Protein AF-A0A0B6Y691-F1 (afdb_monomer_lite)

Radius of gyration: 15.71 Å; chains: 1; bounding box: 37×34×41 Å

Structure (mmCIF, N/CA/C/O backbone):
data_AF-A0A0B6Y691-F1
#
_entry.id   AF-A0A0B6Y691-F1
#
loop_
_atom_site.group_PDB
_atom_site.id
_atom_site.type_symbol
_atom_site.label_atom_id
_atom_site.label_alt_id
_atom_site.label_comp_id
_atom_site.label_asym_id
_atom_site.label_entity_id
_atom_site.label_seq_id
_atom_site.pdbx_PDB_ins_code
_atom_site.Cartn_x
_atom_site.Cartn_y
_atom_site.Cartn_z
_atom_site.occupancy
_atom_site.B_iso_or_equiv
_atom_site.auth_seq_id
_atom_site.auth_comp_id
_atom_site.auth_asym_id
_atom_site.auth_atom_id
_atom_site.pdbx_PDB_model_num
ATOM 1 N N . LYS A 1 1 ? -24.156 17.291 0.263 1.00 39.22 1 LYS A N 1
ATOM 2 C CA . LYS A 1 1 ? -23.546 16.155 0.999 1.00 39.22 1 LYS A CA 1
ATOM 3 C C . LYS A 1 1 ? -22.441 16.719 1.880 1.00 39.22 1 LYS A C 1
ATOM 5 O O . LYS A 1 1 ? -21.443 17.177 1.346 1.00 39.22 1 LYS A O 1
ATOM 10 N N . ARG A 1 2 ? -22.673 16.825 3.192 1.00 32.62 2 ARG A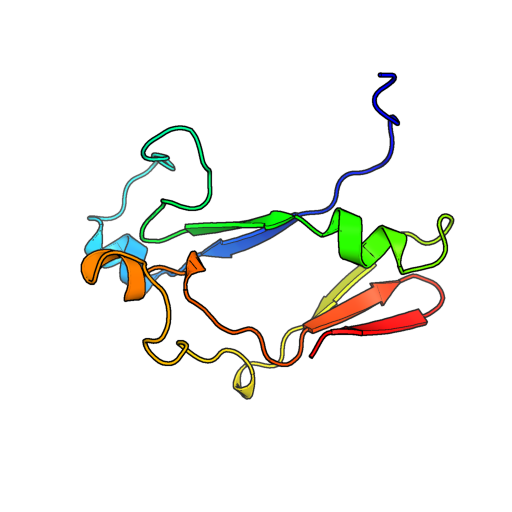 N 1
ATOM 11 C CA . ARG A 1 2 ? -21.683 17.338 4.151 1.00 32.62 2 ARG A CA 1
ATOM 12 C C . ARG A 1 2 ? -20.609 16.256 4.295 1.00 32.62 2 ARG A C 1
ATOM 14 O O . ARG A 1 2 ? -20.957 15.142 4.666 1.00 32.62 2 ARG A O 1
ATOM 21 N N . ALA A 1 3 ? -19.363 16.546 3.930 1.00 44.28 3 ALA A N 1
ATOM 22 C CA . ALA A 1 3 ? -18.251 15.666 4.266 1.00 44.28 3 ALA A CA 1
ATOM 23 C C . ALA A 1 3 ? -18.180 15.604 5.797 1.00 44.28 3 ALA A C 1
ATOM 25 O O . ALA A 1 3 ? -18.053 16.647 6.440 1.00 44.28 3 ALA A O 1
ATOM 26 N N . SER A 1 4 ? -18.353 14.423 6.390 1.00 50.94 4 SER A N 1
ATOM 27 C CA . SER A 1 4 ? -18.039 14.239 7.802 1.00 50.94 4 SER A CA 1
ATOM 28 C C . SER A 1 4 ? -16.542 14.505 7.960 1.00 50.94 4 SER A C 1
ATOM 30 O O . SER A 1 4 ? -15.714 13.852 7.329 1.00 50.94 4 SER A O 1
ATOM 32 N N . SER A 1 5 ? -16.188 15.517 8.748 1.00 59.69 5 SER A N 1
ATOM 33 C CA . SER A 1 5 ? -14.807 15.906 9.053 1.00 59.69 5 SER A CA 1
ATOM 34 C C . SER A 1 5 ? -14.161 14.929 10.047 1.00 59.69 5 SER A C 1
ATOM 36 O O . SER A 1 5 ? -13.627 15.345 11.072 1.00 59.69 5 SER A O 1
ATOM 38 N N . GLY A 1 6 ? -14.307 13.627 9.797 1.00 74.50 6 GLY A N 1
ATOM 39 C CA . GLY A 1 6 ? -13.702 12.561 10.587 1.00 74.50 6 GLY A CA 1
ATOM 40 C C . GLY A 1 6 ? -12.303 12.228 10.079 1.00 74.50 6 GLY A C 1
ATOM 41 O O . GLY A 1 6 ? -11.995 12.451 8.905 1.00 74.50 6 GLY A O 1
ATOM 42 N N . THR A 1 7 ? -11.461 11.696 10.963 1.00 81.06 7 THR A N 1
ATOM 43 C CA . THR A 1 7 ? -10.159 11.132 10.591 1.00 81.06 7 THR A CA 1
ATOM 44 C C . THR A 1 7 ? -10.350 10.082 9.501 1.00 81.06 7 THR A C 1
ATOM 46 O O . THR A 1 7 ? -11.244 9.245 9.591 1.00 81.06 7 THR A O 1
ATOM 49 N N . LYS A 1 8 ? -9.517 10.156 8.463 1.00 83.94 8 LYS A N 1
ATOM 50 C CA . LYS A 1 8 ? -9.513 9.224 7.338 1.00 83.94 8 LYS A CA 1
ATOM 51 C C . LYS A 1 8 ? -8.341 8.278 7.465 1.00 83.94 8 LYS A C 1
ATOM 53 O O . LYS A 1 8 ? -7.227 8.726 7.742 1.00 83.94 8 LYS A O 1
ATOM 58 N N . TYR A 1 9 ? -8.583 6.996 7.237 1.00 85.12 9 TYR A N 1
ATOM 59 C CA . TYR A 1 9 ? -7.583 5.966 7.471 1.00 85.12 9 TYR A CA 1
ATOM 60 C C . TYR A 1 9 ? -7.248 5.242 6.176 1.00 85.12 9 TYR A C 1
ATOM 62 O O . TYR A 1 9 ? -8.121 4.776 5.450 1.00 85.12 9 TYR A O 1
ATOM 70 N N . TRP A 1 10 ? -5.952 5.146 5.898 1.00 87.25 10 TRP A N 1
ATOM 71 C CA . TRP A 1 10 ? -5.432 4.542 4.681 1.00 87.25 10 TRP A CA 1
ATOM 72 C C . TRP A 1 10 ? -4.299 3.593 5.029 1.00 87.25 10 TRP A C 1
ATOM 74 O O . TRP A 1 10 ? -3.461 3.893 5.879 1.00 87.25 10 TRP A O 1
ATOM 84 N N . MET A 1 11 ? -4.259 2.463 4.336 1.00 86.50 11 MET A N 1
ATOM 85 C CA . MET A 1 11 ? -3.123 1.554 4.347 1.00 86.50 11 MET A CA 1
ATOM 86 C C . MET A 1 11 ? -2.456 1.594 2.982 1.00 86.50 11 MET A C 1
ATOM 88 O O . MET A 1 11 ? -3.129 1.476 1.964 1.00 86.50 11 MET A O 1
ATOM 92 N N . CYS A 1 12 ? -1.132 1.707 2.959 1.00 88.44 12 CYS A N 1
ATOM 93 C CA . CYS A 1 12 ? -0.368 1.709 1.720 1.00 88.44 12 CYS A CA 1
ATOM 94 C C . CYS A 1 12 ? 0.545 0.485 1.651 1.00 88.44 12 CYS A C 1
ATOM 96 O O . CYS A 1 12 ? 1.149 0.105 2.654 1.00 88.44 12 CYS A O 1
ATOM 98 N N . ILE A 1 13 ? 0.683 -0.095 0.462 1.00 88.31 13 ILE A N 1
ATOM 99 C CA . ILE A 1 13 ? 1.633 -1.176 0.187 1.00 88.31 13 ILE A CA 1
ATOM 100 C C . ILE A 1 13 ? 2.611 -0.676 -0.866 1.00 88.31 13 ILE A C 1
ATOM 102 O O . ILE A 1 13 ? 2.196 -0.204 -1.922 1.00 88.31 13 ILE A O 1
ATOM 106 N N . PHE A 1 14 ? 3.904 -0.788 -0.576 1.00 91.38 14 PHE A N 1
ATOM 107 C CA . PHE A 1 14 ? 4.987 -0.460 -1.496 1.00 91.38 14 PHE A CA 1
ATOM 108 C C . PHE A 1 14 ? 5.790 -1.724 -1.796 1.00 91.38 14 PHE A C 1
ATOM 110 O O . PHE A 1 14 ? 6.326 -2.351 -0.881 1.00 91.38 14 PHE A O 1
ATOM 117 N N . ASP A 1 15 ? 5.873 -2.097 -3.070 1.00 90.25 15 ASP A N 1
ATOM 118 C CA . ASP A 1 15 ? 6.682 -3.228 -3.519 1.00 90.25 15 ASP A CA 1
ATOM 119 C C . ASP A 1 15 ? 8.032 -2.722 -4.029 1.00 90.25 15 ASP A C 1
ATOM 121 O O . ASP A 1 15 ? 8.149 -2.128 -5.106 1.00 90.25 15 ASP A O 1
ATOM 125 N N . LEU A 1 16 ? 9.068 -2.998 -3.238 1.00 93.12 16 LEU A N 1
ATOM 126 C CA . LEU A 1 16 ? 10.434 -2.585 -3.526 1.00 93.12 16 LEU A CA 1
ATOM 127 C C . LEU A 1 16 ? 10.968 -3.196 -4.832 1.00 93.12 16 LEU A C 1
ATOM 129 O O . LEU A 1 16 ? 11.633 -2.508 -5.604 1.00 93.12 16 LEU A O 1
ATOM 133 N N . ASN A 1 17 ? 10.655 -4.461 -5.118 1.00 91.31 17 ASN A N 1
ATOM 134 C CA . ASN A 1 17 ? 11.128 -5.134 -6.329 1.00 91.31 17 ASN A CA 1
ATOM 135 C C . ASN A 1 17 ? 10.489 -4.516 -7.571 1.00 91.31 17 ASN A C 1
ATOM 137 O O . ASN A 1 17 ? 11.158 -4.279 -8.576 1.00 91.31 17 ASN A O 1
ATOM 141 N N . ARG A 1 18 ? 9.194 -4.202 -7.501 1.00 90.06 18 ARG A N 1
ATOM 142 C CA . ARG A 1 18 ? 8.495 -3.511 -8.588 1.00 90.06 18 ARG A CA 1
ATOM 143 C C . ARG A 1 18 ? 9.013 -2.101 -8.803 1.00 90.06 18 ARG A C 1
ATOM 145 O O . ARG A 1 18 ? 9.143 -1.685 -9.950 1.00 90.06 18 ARG A O 1
ATOM 152 N N . TRP A 1 19 ? 9.354 -1.388 -7.734 1.00 92.94 19 TRP A N 1
ATOM 153 C CA . TRP A 1 19 ? 9.962 -0.065 -7.841 1.00 92.94 19 TRP A CA 1
ATOM 154 C C . TRP A 1 19 ? 11.329 -0.124 -8.537 1.00 92.94 19 TRP A C 1
ATOM 156 O O . TRP A 1 19 ? 11.607 0.701 -9.410 1.00 92.94 19 TRP A O 1
ATOM 166 N N . TYR A 1 20 ? 12.139 -1.151 -8.248 1.00 93.31 20 TYR A N 1
ATOM 167 C CA . TYR A 1 20 ? 13.363 -1.429 -9.008 1.00 93.31 20 TYR A CA 1
ATOM 168 C C . TYR A 1 20 ? 13.074 -1.722 -10.486 1.00 93.31 20 TYR A C 1
ATOM 170 O O . TYR A 1 20 ? 13.710 -1.132 -11.359 1.00 93.31 20 TYR A O 1
ATOM 178 N N . HIS A 1 21 ? 12.082 -2.565 -10.794 1.00 89.88 21 HIS A N 1
ATOM 179 C CA . HIS A 1 21 ? 11.677 -2.834 -12.180 1.00 89.88 21 HIS A CA 1
ATOM 180 C C . HIS A 1 21 ? 11.200 -1.572 -12.919 1.00 89.88 21 HIS A C 1
ATOM 182 O O . HIS A 1 21 ? 11.472 -1.423 -14.111 1.00 89.88 21 HIS A O 1
ATOM 188 N N . ALA A 1 22 ? 10.555 -0.642 -12.210 1.00 90.31 22 ALA A N 1
ATOM 189 C CA . ALA A 1 22 ? 10.096 0.645 -12.729 1.00 90.31 22 ALA A CA 1
ATOM 190 C C . ALA A 1 22 ? 11.214 1.696 -12.887 1.00 90.31 22 ALA A C 1
ATOM 192 O O . ALA A 1 22 ? 10.913 2.850 -13.182 1.00 90.31 22 ALA A O 1
ATOM 193 N N . GLN A 1 23 ? 12.487 1.315 -12.719 1.00 94.25 23 GLN A N 1
ATOM 194 C CA . GLN A 1 23 ? 13.655 2.204 -12.804 1.00 94.25 23 GLN A CA 1
ATOM 195 C C . GLN A 1 23 ? 13.727 3.247 -11.681 1.00 94.25 23 GLN A C 1
ATOM 197 O O . GLN A 1 23 ? 14.149 4.381 -11.899 1.00 94.25 23 GLN A O 1
ATOM 202 N N . MET A 1 24 ? 13.332 2.855 -10.466 1.00 94.00 24 MET A N 1
ATOM 203 C CA . MET A 1 24 ? 13.510 3.638 -9.237 1.00 94.00 24 MET A CA 1
ATOM 204 C C . MET A 1 24 ? 13.035 5.101 -9.348 1.00 94.00 24 MET A C 1
ATOM 206 O O . MET A 1 24 ? 13.793 6.034 -9.061 1.00 94.00 24 MET A O 1
ATOM 210 N N . PRO A 1 25 ? 11.784 5.349 -9.776 1.00 91.69 25 PRO A N 1
ATOM 211 C CA . PRO A 1 25 ? 11.276 6.705 -9.900 1.00 91.69 25 PRO A CA 1
ATOM 212 C C . PRO A 1 25 ? 11.301 7.419 -8.542 1.00 91.69 25 PRO A C 1
ATOM 214 O O . PRO A 1 25 ? 10.897 6.869 -7.518 1.00 91.69 25 PRO A O 1
ATOM 217 N N . HIS A 1 26 ? 11.743 8.677 -8.551 1.00 87.88 26 HIS A N 1
ATOM 218 C CA . HIS A 1 26 ? 11.824 9.543 -7.367 1.00 87.88 26 HIS A CA 1
ATOM 219 C C . HIS A 1 26 ? 10.459 10.112 -6.940 1.00 87.88 26 HIS A C 1
ATOM 221 O O . HIS A 1 26 ? 10.343 10.730 -5.886 1.00 87.88 26 HIS A O 1
ATOM 227 N N . THR A 1 27 ? 9.423 9.930 -7.762 1.00 85.44 27 THR A N 1
ATOM 228 C CA . THR A 1 27 ? 8.048 10.371 -7.499 1.00 85.44 27 THR A CA 1
ATOM 229 C C . THR A 1 27 ? 7.061 9.245 -7.774 1.00 85.44 27 THR A C 1
ATOM 231 O O . THR A 1 27 ? 7.302 8.374 -8.610 1.00 85.44 27 THR A O 1
ATOM 234 N N . LEU A 1 28 ? 5.921 9.272 -7.084 1.00 79.44 28 LEU A N 1
ATOM 235 C CA . LEU A 1 28 ? 4.781 8.424 -7.412 1.00 79.44 28 LEU A CA 1
ATOM 236 C C . LEU A 1 28 ? 4.069 9.015 -8.628 1.00 79.44 28 LEU A C 1
ATOM 238 O O . LEU A 1 28 ? 3.469 10.087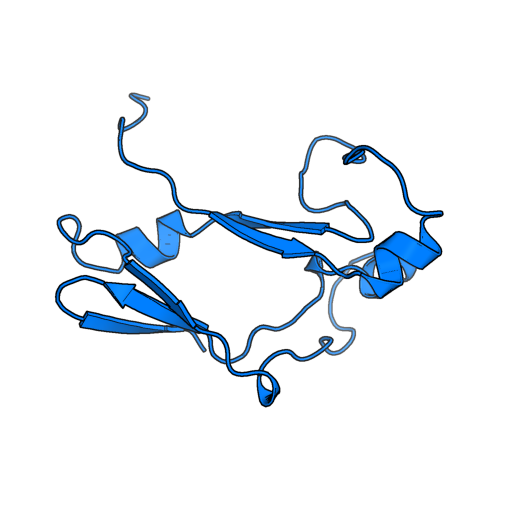 -8.543 1.00 79.44 28 LEU A O 1
ATOM 242 N N . ARG A 1 29 ? 4.137 8.324 -9.767 1.00 72.00 29 ARG A N 1
ATOM 243 C CA . ARG A 1 29 ? 3.333 8.667 -10.942 1.00 72.00 29 ARG A CA 1
ATOM 244 C C . ARG A 1 29 ? 2.111 7.766 -10.969 1.00 72.00 29 ARG A C 1
ATOM 246 O O . ARG A 1 29 ? 2.214 6.575 -11.242 1.00 72.00 29 ARG A O 1
ATOM 253 N N . CYS A 1 30 ? 0.961 8.342 -10.642 1.00 65.50 30 CYS A N 1
ATOM 254 C CA . CYS A 1 30 ? -0.312 7.651 -10.783 1.00 65.50 30 CYS A CA 1
ATOM 255 C C . CYS A 1 30 ? -0.708 7.697 -12.259 1.00 65.50 30 CYS A C 1
ATOM 257 O O . CYS A 1 30 ? -0.784 8.778 -12.845 1.00 65.50 30 CYS A O 1
ATOM 259 N N . HIS A 1 31 ? -0.922 6.536 -12.871 1.00 61.19 31 HIS A N 1
ATOM 260 C CA . HIS A 1 31 ? -1.464 6.468 -14.220 1.00 61.19 31 HIS A CA 1
ATOM 261 C C . HIS A 1 31 ? -2.997 6.552 -14.140 1.00 61.19 31 HIS A C 1
ATOM 263 O O . HIS A 1 31 ? -3.649 5.676 -13.583 1.00 61.19 31 HIS A O 1
ATOM 269 N N . GLY A 1 32 ? -3.577 7.632 -14.674 1.00 60.41 32 GLY A N 1
ATOM 270 C CA . GLY A 1 32 ? -5.026 7.864 -14.670 1.00 60.41 32 GLY A CA 1
ATOM 271 C C . GLY A 1 32 ? -5.570 8.478 -13.372 1.00 60.41 32 GLY A C 1
ATOM 272 O O . GLY A 1 32 ? -4.840 9.083 -12.592 1.00 60.41 32 GLY A O 1
ATOM 273 N N . ASN A 1 33 ? -6.882 8.341 -13.153 1.00 51.84 33 ASN A N 1
ATOM 274 C CA . ASN A 1 33 ? -7.601 8.991 -12.046 1.00 51.84 33 ASN A CA 1
ATOM 275 C C . ASN A 1 33 ? -7.581 8.191 -10.729 1.00 51.84 33 ASN A C 1
ATOM 277 O O . ASN A 1 33 ? -8.267 8.573 -9.782 1.00 51.84 33 ASN A O 1
ATOM 281 N N . SER A 1 34 ? -6.851 7.073 -10.661 1.00 56.03 34 SER A N 1
ATOM 282 C CA . SER A 1 34 ? -6.864 6.179 -9.501 1.00 56.03 34 SER A CA 1
ATOM 283 C C . SER A 1 34 ? -5.458 5.884 -8.987 1.00 56.03 34 SER A C 1
ATOM 285 O O . SER A 1 34 ? -4.560 5.504 -9.736 1.00 56.03 34 SER A O 1
ATOM 287 N N . LEU A 1 35 ? -5.303 5.992 -7.666 1.00 55.91 35 LEU A N 1
ATOM 288 C CA . LEU A 1 35 ? -4.127 5.566 -6.900 1.00 55.91 35 LEU A CA 1
ATOM 289 C C . LEU A 1 35 ? -3.878 4.042 -6.985 1.00 55.91 35 LEU A C 1
ATOM 291 O O . LEU A 1 35 ? -2.838 3.571 -6.535 1.00 55.91 35 LEU A O 1
ATOM 295 N N . GLN A 1 36 ? -4.811 3.274 -7.562 1.00 59.97 36 GLN A N 1
ATOM 296 C CA . GLN A 1 36 ? -4.734 1.813 -7.687 1.00 59.97 36 GLN A CA 1
ATOM 297 C C . GLN A 1 36 ? -3.892 1.306 -8.870 1.00 59.97 36 GLN A C 1
ATOM 299 O O . GLN A 1 36 ? -3.619 0.110 -8.937 1.00 59.97 36 GLN A O 1
ATOM 304 N N . VAL A 1 37 ? -3.465 2.184 -9.786 1.00 67.88 37 VAL A N 1
ATOM 305 C CA . VAL A 1 37 ? -2.803 1.795 -11.053 1.00 67.88 37 VAL A CA 1
ATOM 306 C C . VAL A 1 37 ? -1.282 2.033 -11.015 1.00 67.88 37 VAL A C 1
ATOM 308 O O . VAL A 1 37 ? -0.624 2.158 -12.045 1.00 67.88 37 VAL A O 1
ATOM 311 N N . CYS A 1 38 ? -0.678 2.150 -9.828 1.00 84.44 38 CYS A N 1
ATOM 312 C CA . CYS A 1 38 ? 0.776 2.267 -9.716 1.00 84.44 38 CYS A CA 1
ATOM 313 C C . CYS A 1 38 ? 1.415 0.872 -9.624 1.00 84.44 38 CYS A C 1
ATOM 315 O O . CYS A 1 38 ? 1.060 0.057 -8.776 1.00 84.44 38 CYS A O 1
ATOM 317 N N . SER A 1 39 ? 2.398 0.597 -10.487 1.00 87.69 39 SER A N 1
ATOM 318 C CA . SER A 1 39 ? 2.978 -0.745 -10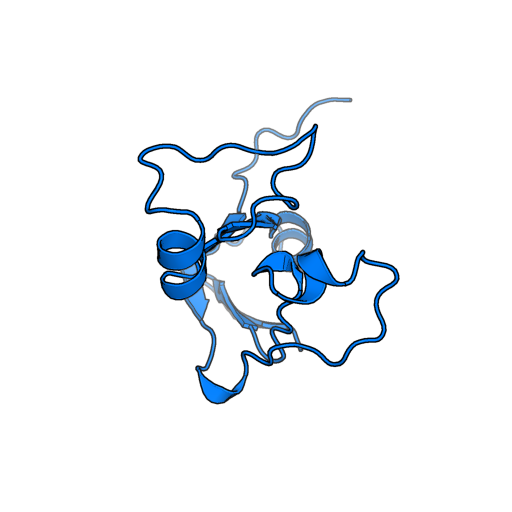.629 1.00 87.69 39 SER A CA 1
ATOM 319 C C . SER A 1 39 ? 3.778 -1.233 -9.419 1.00 87.69 39 SER A C 1
ATOM 321 O O . SER A 1 39 ? 4.087 -2.419 -9.321 1.00 87.69 39 SER A O 1
ATOM 323 N N . TYR A 1 40 ? 4.108 -0.329 -8.497 1.00 89.88 40 TYR A N 1
ATOM 324 C CA . TYR A 1 40 ? 4.928 -0.578 -7.311 1.00 89.88 40 TYR A CA 1
ATOM 325 C C . TYR A 1 40 ? 4.325 -0.013 -6.021 1.00 89.88 40 TYR A C 1
ATOM 327 O O . TYR A 1 40 ? 4.957 -0.085 -4.966 1.00 89.88 40 TYR A O 1
ATOM 335 N N . TRP A 1 41 ? 3.109 0.536 -6.074 1.00 89.75 41 TRP A N 1
ATOM 336 C CA . TRP A 1 41 ? 2.458 1.123 -4.908 1.00 89.75 41 TRP A CA 1
ATOM 337 C C . TRP A 1 41 ? 0.929 1.040 -5.003 1.00 89.75 41 TRP A C 1
ATOM 339 O O . TRP A 1 41 ? 0.364 1.158 -6.083 1.00 89.75 41 TRP A O 1
ATOM 349 N N . VAL A 1 42 ? 0.243 0.870 -3.875 1.00 87.19 42 VAL A N 1
ATOM 350 C CA . VAL A 1 42 ? -1.223 0.975 -3.786 1.00 87.19 42 VAL A CA 1
ATOM 351 C C . VAL A 1 42 ? -1.626 1.576 -2.442 1.00 87.19 42 VAL A C 1
ATOM 353 O O . VAL A 1 42 ? -0.952 1.339 -1.438 1.00 87.19 42 VAL A O 1
ATOM 356 N N . ALA A 1 43 ? -2.738 2.313 -2.417 1.00 86.50 43 ALA A N 1
ATOM 357 C CA . ALA A 1 43 ? -3.420 2.737 -1.197 1.00 86.50 43 ALA A CA 1
ATOM 358 C C . ALA A 1 43 ? -4.824 2.127 -1.109 1.00 86.50 43 ALA A C 1
ATOM 360 O O . ALA A 1 43 ? -5.616 2.209 -2.049 1.00 86.50 43 ALA A O 1
ATOM 361 N N . CYS A 1 44 ? -5.132 1.562 0.051 1.00 83.88 44 CYS A N 1
ATOM 362 C CA . CYS A 1 44 ? -6.412 0.974 0.409 1.00 83.88 44 CYS A CA 1
ATOM 363 C C . CYS A 1 44 ? -7.113 1.885 1.420 1.00 83.88 44 CYS A C 1
ATOM 365 O O . CYS A 1 44 ? -6.516 2.260 2.434 1.00 83.88 44 CYS A O 1
ATOM 367 N N . ASN A 1 45 ? -8.372 2.232 1.151 1.00 84.88 45 ASN A N 1
ATOM 368 C CA . ASN A 1 45 ? -9.203 2.955 2.106 1.00 84.88 45 ASN A CA 1
ATOM 369 C C . ASN A 1 45 ? -9.625 1.997 3.233 1.00 84.88 45 ASN A C 1
ATOM 371 O O . ASN A 1 45 ? -10.127 0.911 2.951 1.00 84.88 45 ASN A O 1
ATOM 375 N N . LEU A 1 46 ? -9.409 2.391 4.487 1.00 83.69 46 LEU A N 1
ATOM 376 C CA . LEU A 1 46 ? -9.796 1.625 5.672 1.00 83.69 46 LEU A CA 1
ATOM 377 C C . LEU A 1 46 ? -11.032 2.187 6.380 1.00 83.69 46 LEU A C 1
ATOM 379 O O . LEU A 1 46 ? -11.457 1.610 7.378 1.00 83.69 46 LEU A O 1
ATOM 383 N N . ASP A 1 47 ? -11.608 3.286 5.890 1.00 82.88 47 ASP A N 1
ATOM 384 C CA . ASP A 1 47 ? -12.778 3.922 6.500 1.00 82.88 47 ASP A CA 1
ATOM 385 C C . ASP A 1 47 ? -13.932 2.925 6.674 1.00 82.88 47 ASP A C 1
ATOM 387 O O . ASP A 1 47 ? -14.511 2.860 7.749 1.00 82.88 47 ASP A O 1
ATOM 391 N N . GLU A 1 48 ? -14.213 2.088 5.667 1.00 76.94 48 GLU A N 1
ATOM 392 C CA . GLU A 1 48 ? -15.282 1.078 5.748 1.00 76.94 48 GLU A CA 1
ATOM 393 C C . GLU A 1 48 ? -15.032 0.050 6.859 1.00 76.94 48 GLU A C 1
ATOM 395 O O . GLU A 1 48 ? -15.963 -0.379 7.534 1.00 76.94 48 GLU A O 1
ATOM 400 N N . VAL A 1 49 ? -13.772 -0.332 7.083 1.00 75.44 49 VAL A N 1
ATOM 401 C CA . VAL A 1 49 ? -13.406 -1.274 8.148 1.00 75.44 49 VAL A CA 1
ATOM 402 C C . VAL A 1 49 ? -13.533 -0.612 9.514 1.00 75.44 49 VAL A C 1
ATOM 404 O O . VAL A 1 49 ? -13.966 -1.252 10.467 1.00 75.44 49 VAL A O 1
ATOM 407 N N . ILE A 1 50 ? -13.176 0.667 9.613 1.00 75.88 50 ILE A N 1
ATOM 408 C CA . ILE A 1 50 ? -13.255 1.430 10.858 1.00 75.88 50 ILE A CA 1
ATOM 409 C C . ILE A 1 50 ? -14.691 1.784 11.205 1.00 75.88 50 ILE A C 1
ATOM 411 O O . ILE A 1 50 ? -15.024 1.731 12.379 1.00 75.88 50 ILE A O 1
ATOM 415 N N . ASP A 1 51 ? -15.554 2.040 10.227 1.00 73.69 51 ASP A N 1
ATOM 416 C CA . ASP A 1 51 ? -16.985 2.254 10.450 1.00 73.69 51 ASP A CA 1
ATOM 417 C C . ASP A 1 51 ? -17.679 0.992 11.006 1.00 73.69 51 ASP A C 1
ATOM 419 O O . ASP A 1 51 ? -18.683 1.100 11.713 1.00 73.69 51 ASP A O 1
ATOM 423 N N . LEU A 1 52 ? -17.136 -0.205 10.733 1.00 70.25 52 LEU A N 1
ATOM 424 C CA . LEU A 1 52 ? -17.573 -1.465 11.356 1.00 70.25 52 LEU A CA 1
ATOM 425 C C . LEU A 1 52 ? -17.086 -1.611 12.805 1.00 70.25 52 LEU A C 1
ATOM 427 O O . LEU A 1 52 ? -17.653 -2.386 13.577 1.00 70.25 52 LEU A O 1
ATOM 431 N N . THR A 1 53 ? -16.037 -0.882 13.182 1.00 67.12 53 THR A N 1
ATOM 432 C CA . THR A 1 53 ? -15.603 -0.735 14.572 1.00 67.12 53 THR A CA 1
ATOM 433 C C . THR A 1 53 ? -16.416 0.407 15.188 1.00 67.12 53 THR A C 1
ATOM 435 O O . THR A 1 53 ? -16.735 1.372 14.504 1.00 67.12 53 THR A O 1
ATOM 438 N N . SER A 1 54 ? -16.838 0.315 16.448 1.00 60.78 54 SER A N 1
ATOM 439 C CA . SER A 1 54 ? -17.691 1.345 17.064 1.00 60.78 54 SER A CA 1
ATOM 440 C C . SER A 1 54 ? -17.192 2.769 16.757 1.00 60.78 54 SER A C 1
ATOM 442 O O . SER A 1 54 ? -16.006 3.059 16.893 1.00 60.78 54 SER A O 1
ATOM 444 N N . SER A 1 55 ? -18.090 3.678 16.360 1.00 60.75 55 SER A N 1
ATOM 445 C CA . SER A 1 55 ? -17.759 4.999 15.785 1.00 60.75 55 SER A CA 1
ATOM 446 C C . SER A 1 55 ? -16.975 5.957 16.706 1.00 60.75 55 SER A C 1
ATOM 448 O O . SER A 1 55 ? -16.677 7.085 16.321 1.00 60.75 55 SER A O 1
ATOM 450 N N . SER A 1 56 ? -16.671 5.536 17.935 1.00 65.06 56 SER A N 1
ATOM 451 C CA . SER A 1 56 ? -15.881 6.258 18.934 1.00 65.06 56 SER A CA 1
ATOM 452 C C . SER A 1 56 ? -14.427 5.785 19.047 1.00 65.06 56 SER A C 1
ATOM 454 O O . SER A 1 56 ? -13.644 6.425 19.748 1.00 65.06 56 SER A O 1
ATOM 456 N N . THR A 1 57 ? -14.050 4.675 18.406 1.00 71.06 57 THR A N 1
ATOM 457 C CA . THR A 1 57 ? -12.717 4.071 18.559 1.00 71.06 57 THR A CA 1
ATOM 458 C C . THR A 1 57 ? -11.736 4.562 17.498 1.00 71.06 57 THR A C 1
ATOM 460 O O . THR A 1 57 ? -12.030 4.569 16.308 1.00 71.06 57 THR A O 1
ATOM 463 N N . SER A 1 58 ? -10.535 4.954 17.930 1.00 76.75 58 SER A N 1
ATOM 464 C CA . SER A 1 58 ? -9.441 5.332 17.026 1.00 76.75 58 SER A CA 1
ATOM 465 C C . SER A 1 58 ? -8.602 4.112 16.644 1.00 76.75 58 SER A C 1
ATOM 467 O O . SER A 1 58 ? -8.254 3.305 17.510 1.00 76.75 58 SER A O 1
ATOM 469 N N . LEU A 1 59 ? -8.228 3.999 15.365 1.00 82.56 59 LEU A N 1
ATOM 470 C CA . LEU A 1 59 ? -7.256 3.001 14.912 1.00 82.56 59 LEU A CA 1
ATOM 471 C C . LEU A 1 59 ? -5.869 3.328 15.489 1.00 82.56 59 LEU A C 1
ATOM 473 O O . LEU A 1 59 ? -5.325 4.401 15.235 1.00 82.56 59 LEU A O 1
ATOM 477 N N . LEU A 1 60 ? -5.298 2.389 16.240 1.00 86.62 60 LEU A N 1
ATOM 478 C CA . LEU A 1 60 ? -3.958 2.478 16.823 1.00 86.62 60 LEU A CA 1
ATOM 479 C C . LEU A 1 60 ? -2.898 1.793 15.959 1.00 86.62 60 LEU A C 1
ATOM 481 O O . LEU A 1 60 ? -1.738 2.197 15.972 1.00 86.62 60 LEU A O 1
ATOM 485 N N . GLY A 1 61 ? -3.274 0.759 15.206 1.00 84.94 61 GLY A N 1
ATOM 486 C CA . GLY A 1 61 ? -2.330 0.044 14.357 1.00 84.94 61 GLY A CA 1
ATOM 487 C C . GLY A 1 61 ? -2.977 -0.982 13.441 1.00 84.94 61 GLY A C 1
ATOM 488 O O . GLY A 1 61 ? -4.124 -1.383 13.631 1.00 84.94 61 GLY A O 1
ATOM 489 N N . VAL A 1 62 ? -2.204 -1.419 12.449 1.00 86.88 62 VAL A N 1
ATOM 490 C CA . VAL A 1 62 ? -2.568 -2.489 11.519 1.00 86.88 62 VAL A CA 1
ATOM 491 C C . VAL A 1 62 ? -1.469 -3.542 11.550 1.00 86.88 62 VAL A C 1
ATOM 493 O O . VAL A 1 62 ? -0.291 -3.219 11.407 1.00 86.88 62 VAL A O 1
ATOM 496 N N . GLY A 1 63 ? -1.851 -4.798 11.754 1.00 86.19 63 GLY A N 1
ATOM 497 C CA . GLY A 1 63 ? -0.958 -5.949 11.764 1.00 86.19 63 GLY A CA 1
ATOM 498 C C . GLY A 1 63 ? -1.293 -6.909 10.632 1.00 86.19 63 GLY A C 1
ATOM 499 O O . GLY A 1 63 ? -2.450 -7.279 10.444 1.00 86.19 63 GLY A O 1
ATOM 500 N N . ILE A 1 64 ? -0.278 -7.343 9.891 1.00 84.56 64 ILE A N 1
ATOM 501 C CA . ILE A 1 64 ? -0.404 -8.374 8.857 1.00 84.56 64 ILE A CA 1
ATOM 502 C C . ILE A 1 64 ? 0.688 -9.400 9.106 1.00 84.56 64 ILE A C 1
ATOM 504 O O . ILE A 1 64 ? 1.852 -9.044 9.279 1.00 84.56 64 ILE A O 1
ATOM 508 N N . SER A 1 65 ? 0.312 -10.676 9.131 1.00 81.06 65 SER A N 1
ATOM 509 C CA . SER A 1 65 ? 1.292 -11.755 9.226 1.00 81.06 65 SER A CA 1
ATOM 510 C C . SER A 1 65 ? 1.904 -12.017 7.849 1.00 81.06 65 SER A C 1
ATOM 512 O O . SER A 1 65 ? 1.186 -12.075 6.851 1.00 81.06 65 SER A O 1
ATOM 514 N N . GLY A 1 66 ? 3.229 -12.164 7.773 1.00 72.12 66 GLY A N 1
ATOM 515 C CA . GLY A 1 66 ? 3.944 -12.290 6.496 1.00 72.12 66 GLY A CA 1
ATOM 516 C C . GLY A 1 66 ? 3.516 -13.501 5.654 1.00 72.12 66 GLY A C 1
ATOM 517 O O . GLY A 1 66 ? 3.523 -13.429 4.430 1.00 72.12 66 GLY A O 1
ATOM 518 N N . ASP A 1 67 ? 3.057 -14.582 6.291 1.00 76.81 67 ASP A N 1
ATOM 519 C CA . ASP A 1 67 ? 2.515 -15.785 5.638 1.00 76.81 67 ASP A CA 1
ATOM 520 C C . ASP A 1 67 ? 1.108 -15.588 5.039 1.00 76.81 67 ASP A C 1
ATOM 522 O O . ASP A 1 67 ? 0.573 -16.492 4.397 1.00 76.81 67 ASP A O 1
ATOM 526 N N . LYS A 1 68 ? 0.490 -14.421 5.259 1.00 78.12 68 LYS A N 1
ATOM 527 C CA . LYS A 1 68 ? -0.889 -14.097 4.860 1.00 78.12 68 LYS A CA 1
ATOM 528 C C . LYS A 1 68 ? -0.978 -13.114 3.698 1.00 78.12 68 LYS A C 1
ATOM 530 O O . LYS A 1 68 ? -2.090 -12.776 3.284 1.00 78.12 68 LYS A O 1
ATOM 535 N N . VAL A 1 69 ? 0.167 -12.695 3.158 1.00 78.88 69 VAL A N 1
ATOM 536 C CA . VAL A 1 69 ? 0.263 -11.911 1.923 1.00 78.88 69 VAL A CA 1
ATOM 537 C C . VAL A 1 69 ? 0.413 -12.882 0.759 1.00 78.88 69 VAL A C 1
ATOM 539 O O . VAL A 1 69 ? 1.504 -13.382 0.483 1.00 78.88 69 VAL A O 1
ATOM 542 N N . LEU A 1 70 ? -0.691 -13.186 0.082 1.00 75.62 70 LEU A N 1
ATOM 543 C CA . LEU A 1 70 ? -0.664 -14.040 -1.101 1.00 75.62 70 LEU A CA 1
ATOM 544 C C . LEU A 1 70 ? -0.645 -13.160 -2.346 1.00 75.62 70 LEU A C 1
ATOM 546 O O . LEU A 1 70 ? -1.326 -12.143 -2.417 1.00 75.62 70 LEU A O 1
ATOM 550 N N . ARG A 1 71 ? 0.098 -13.573 -3.373 1.00 70.81 71 ARG A N 1
ATOM 551 C CA . ARG A 1 71 ? 0.218 -12.831 -4.643 1.00 70.81 71 ARG A CA 1
ATOM 552 C C . ARG A 1 71 ? -1.081 -12.809 -5.485 1.00 70.81 71 ARG A C 1
ATOM 554 O O . ARG A 1 71 ? -1.078 -12.246 -6.565 1.00 70.81 71 ARG A O 1
ATOM 561 N N . PHE A 1 72 ? -2.146 -13.417 -4.953 1.00 61.34 72 PHE A N 1
ATOM 562 C CA . PHE A 1 72 ? -3.426 -13.785 -5.565 1.00 61.34 72 PHE A CA 1
ATOM 563 C C . PHE A 1 72 ? -3.317 -14.599 -6.861 1.00 61.34 72 PHE A C 1
ATOM 565 O O . PHE A 1 72 ? -2.437 -14.454 -7.706 1.00 61.34 72 PHE A O 1
ATOM 572 N N . ILE A 1 73 ? -4.259 -15.529 -6.956 1.00 53.19 73 ILE A N 1
ATOM 573 C CA . ILE A 1 73 ? -4.542 -16.378 -8.100 1.00 53.19 73 ILE A CA 1
ATOM 574 C C . ILE A 1 73 ? -5.319 -15.545 -9.128 1.00 53.19 73 ILE A C 1
ATOM 576 O O . ILE A 1 73 ? -6.297 -14.878 -8.801 1.00 53.19 73 ILE A O 1
ATOM 580 N N . ASN A 1 74 ? -4.836 -15.608 -10.364 1.00 50.44 74 ASN A N 1
ATOM 581 C CA . ASN A 1 74 ? -5.328 -14.986 -11.590 1.00 50.44 74 ASN A CA 1
ATOM 582 C C . ASN A 1 74 ? -6.813 -15.304 -11.890 1.00 50.44 74 ASN A C 1
ATOM 584 O O . ASN A 1 74 ? -7.100 -16.155 -12.724 1.00 50.44 74 ASN A O 1
ATOM 588 N N . ASN A 1 75 ? -7.745 -14.632 -11.206 1.00 52.31 75 ASN A N 1
ATOM 589 C CA . ASN A 1 75 ? -9.185 -14.666 -11.511 1.00 52.31 75 ASN A CA 1
ATOM 590 C C . ASN A 1 75 ? -9.763 -13.263 -11.783 1.00 52.31 75 ASN A C 1
ATOM 592 O O . ASN A 1 75 ? -10.971 -13.118 -11.971 1.00 52.31 75 ASN A O 1
ATOM 596 N N . SER A 1 76 ? -8.929 -12.219 -11.750 1.00 55.72 76 SER A N 1
ATOM 597 C CA . SER A 1 76 ? -9.375 -10.841 -11.967 1.00 55.72 76 SER A CA 1
ATOM 598 C C . SER A 1 76 ? -9.470 -10.530 -13.462 1.00 55.72 76 SER A C 1
ATOM 600 O O . SER A 1 76 ? -8.707 -11.067 -14.257 1.00 55.72 76 SER A O 1
ATOM 602 N N . SER A 1 77 ? -10.358 -9.616 -13.846 1.00 62.34 77 SER A N 1
ATOM 603 C CA . SER A 1 77 ? -10.445 -9.082 -15.211 1.00 62.34 77 SER A CA 1
ATOM 604 C C . SER A 1 77 ? -9.360 -8.042 -15.534 1.00 62.34 77 SER A C 1
ATOM 606 O O . SER A 1 77 ? -9.527 -7.278 -16.485 1.00 62.34 77 SER A O 1
ATOM 608 N N . LEU A 1 78 ? -8.310 -7.929 -14.712 1.00 67.94 78 LEU A N 1
ATOM 609 C CA . LEU A 1 78 ? -7.233 -6.970 -14.937 1.00 67.94 78 LEU A CA 1
ATOM 610 C C . LEU A 1 78 ? -6.382 -7.386 -16.149 1.00 67.94 78 LEU A C 1
ATOM 612 O O . LEU A 1 78 ? -6.278 -8.575 -16.463 1.00 67.94 78 LEU A O 1
ATOM 616 N N . PRO A 1 79 ? -5.754 -6.424 -16.842 1.00 74.81 79 PRO A N 1
ATOM 617 C CA . PRO A 1 79 ? -4.750 -6.737 -17.847 1.00 74.81 79 PRO A CA 1
ATOM 618 C C . PRO A 1 79 ? -3.598 -7.575 -17.249 1.00 74.81 79 PRO A C 1
ATOM 620 O O . PRO A 1 79 ? -3.212 -7.343 -16.097 1.00 74.81 79 PRO A O 1
ATOM 623 N N . PRO A 1 80 ? -3.005 -8.528 -17.998 1.00 76.12 80 PRO A N 1
ATOM 624 C CA . PRO A 1 80 ? -1.948 -9.412 -17.492 1.00 76.12 80 PRO A CA 1
ATOM 625 C C . PRO A 1 80 ? -0.747 -8.692 -16.859 1.00 76.12 80 PRO A C 1
ATOM 627 O O . PRO A 1 80 ? -0.138 -9.205 -15.919 1.00 76.12 80 PRO A O 1
ATOM 630 N N . GLU A 1 81 ? -0.402 -7.504 -17.352 1.00 76.75 81 GLU A N 1
ATOM 631 C CA . GLU A 1 81 ? 0.659 -6.650 -16.817 1.00 76.75 81 GLU A CA 1
ATOM 632 C C . GLU A 1 81 ? 0.384 -6.164 -15.380 1.00 76.75 81 GLU A C 1
ATOM 634 O O . GLU A 1 81 ? 1.324 -6.013 -14.587 1.00 76.75 81 GLU A O 1
ATOM 639 N N . GLU A 1 82 ? -0.889 -6.005 -15.005 1.00 77.56 82 GLU A N 1
ATOM 640 C CA . GLU A 1 82 ? -1.326 -5.493 -13.700 1.00 77.56 82 GLU A CA 1
ATOM 641 C C . GLU A 1 82 ? -1.456 -6.582 -12.630 1.00 77.56 82 GLU A C 1
ATOM 643 O O . GLU A 1 82 ? -1.417 -6.282 -11.440 1.00 77.56 82 GLU A O 1
ATOM 648 N N . HIS A 1 83 ? -1.481 -7.867 -13.007 1.00 78.62 83 HIS A N 1
ATOM 649 C CA . HIS A 1 83 ? -1.436 -9.002 -12.056 1.00 78.62 83 HIS A CA 1
ATOM 650 C C . HIS A 1 83 ? -0.195 -8.996 -11.163 1.00 78.62 83 HIS A C 1
ATOM 652 O O . HIS A 1 83 ? -0.068 -9.715 -10.175 1.00 78.62 83 HIS A O 1
ATOM 658 N N . SER A 1 84 ? 0.779 -8.220 -11.597 1.00 79.62 84 SER A N 1
ATOM 659 C CA . SER A 1 84 ? 2.092 -8.108 -11.032 1.00 79.62 84 SER A CA 1
ATOM 660 C C . SER A 1 84 ? 2.146 -6.980 -9.982 1.00 79.62 84 SER A C 1
ATOM 662 O O . SER A 1 84 ? 3.103 -6.920 -9.208 1.00 79.62 84 SER A O 1
ATOM 664 N N . TYR A 1 85 ? 1.122 -6.120 -9.927 1.00 86.06 85 TYR A N 1
ATOM 665 C CA . TYR A 1 85 ? 1.080 -4.916 -9.102 1.00 86.06 85 TYR A CA 1
ATOM 666 C C . TYR A 1 85 ? 0.661 -5.213 -7.655 1.00 86.06 85 TYR A C 1
ATOM 668 O O . TYR A 1 85 ? -0.050 -6.187 -7.400 1.00 86.06 85 TY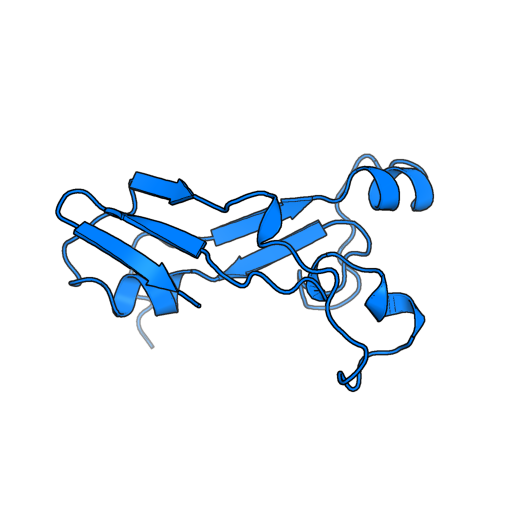R A O 1
ATOM 676 N N . PRO A 1 86 ? 1.028 -4.350 -6.690 1.00 86.81 86 PRO A N 1
ATOM 677 C CA . PRO A 1 86 ? 0.611 -4.502 -5.295 1.00 86.81 86 PRO A CA 1
ATOM 678 C C . PRO A 1 86 ? -0.907 -4.485 -5.086 1.00 86.81 86 PRO A C 1
ATOM 680 O O . PRO A 1 86 ? -1.394 -5.074 -4.126 1.00 86.81 86 PRO A O 1
ATOM 683 N N . SER A 1 87 ? -1.659 -3.833 -5.980 1.00 83.56 87 SER A N 1
ATOM 684 C CA . SER A 1 87 ? -3.127 -3.814 -5.963 1.00 83.56 87 SER A CA 1
ATOM 685 C C . SER A 1 87 ? -3.754 -5.190 -6.196 1.00 83.56 87 SER A C 1
ATOM 687 O O . SER A 1 87 ? -4.891 -5.409 -5.786 1.00 83.56 87 SER A O 1
ATOM 689 N N . ALA A 1 88 ? -3.014 -6.123 -6.799 1.00 82.81 88 ALA A N 1
ATOM 690 C CA . ALA A 1 88 ? -3.449 -7.496 -7.001 1.00 82.81 88 ALA A CA 1
ATOM 691 C C . ALA A 1 88 ? -3.182 -8.404 -5.786 1.00 82.81 88 ALA A C 1
ATOM 693 O O . ALA A 1 88 ? -3.559 -9.567 -5.829 1.00 82.81 88 ALA A O 1
ATOM 694 N N . LEU A 1 89 ? -2.537 -7.932 -4.709 1.00 83.81 89 LEU A N 1
ATOM 695 C CA . LEU A 1 89 ? -2.238 -8.765 -3.537 1.00 83.81 89 LEU A CA 1
ATOM 696 C C . LEU A 1 89 ? -3.506 -9.178 -2.775 1.00 83.81 89 LEU A C 1
ATOM 698 O O . LEU A 1 89 ? -4.375 -8.358 -2.485 1.00 83.81 89 LEU A O 1
ATOM 702 N N . GLN A 1 90 ? -3.559 -10.445 -2.351 1.00 83.00 90 GLN A N 1
ATOM 703 C CA . GLN A 1 90 ? -4.506 -10.905 -1.339 1.00 83.00 90 GLN A CA 1
ATOM 704 C C . GLN A 1 90 ? -3.907 -10.719 0.042 1.00 83.00 90 GLN A C 1
ATOM 706 O O . GLN A 1 90 ? -2.860 -11.290 0.360 1.00 83.00 90 GLN A O 1
ATOM 711 N N . LEU A 1 91 ? -4.634 -10.030 0.906 1.00 83.00 91 LEU A N 1
ATOM 712 C CA . LEU A 1 91 ? -4.340 -10.005 2.328 1.00 83.00 91 LEU A CA 1
ATOM 713 C C . LEU A 1 91 ? -5.375 -10.879 3.033 1.00 83.00 91 LEU A C 1
ATOM 715 O O . LEU A 1 91 ? -6.520 -10.483 3.194 1.00 83.00 91 LEU A O 1
ATOM 719 N N . THR A 1 92 ? -4.973 -12.093 3.407 1.00 79.50 92 THR A N 1
ATOM 720 C CA . THR A 1 92 ? -5.889 -13.123 3.952 1.00 79.50 92 THR A CA 1
ATOM 721 C C . THR A 1 92 ? -6.131 -13.015 5.457 1.00 79.50 92 THR A C 1
ATOM 723 O O . THR A 1 92 ? -6.946 -13.740 6.018 1.00 79.50 92 THR A O 1
ATOM 726 N N . SER A 1 93 ? -5.377 -12.166 6.152 1.00 82.62 93 SER A N 1
ATOM 727 C CA . SER A 1 93 ? -5.595 -11.898 7.572 1.00 82.62 93 SER A CA 1
ATOM 728 C C . SER A 1 93 ? -4.953 -10.570 7.938 1.00 82.62 93 SER A C 1
ATOM 730 O O . SER A 1 93 ? -3.748 -10.505 8.203 1.00 82.62 93 SER A O 1
ATOM 732 N N . ILE A 1 94 ? -5.776 -9.530 7.996 1.00 86.00 94 ILE A N 1
ATOM 733 C CA . ILE A 1 94 ? -5.400 -8.207 8.493 1.00 86.00 94 ILE A CA 1
ATOM 734 C C . ILE A 1 94 ? -6.010 -8.029 9.881 1.00 86.00 94 ILE A C 1
ATOM 736 O O . ILE A 1 94 ? -7.179 -8.341 10.097 1.00 86.00 94 ILE A O 1
ATOM 740 N N . GLN A 1 95 ? -5.215 -7.542 10.827 1.00 88.44 95 GLN A N 1
ATOM 741 C CA . GLN A 1 95 ? -5.667 -7.172 12.162 1.00 88.44 95 GLN A CA 1
ATOM 742 C C . GLN A 1 95 ? -5.651 -5.656 12.313 1.00 88.44 95 GLN A C 1
ATOM 744 O O . GLN A 1 95 ? -4.633 -5.016 12.066 1.00 88.44 95 GLN A O 1
ATOM 749 N N . PHE A 1 96 ? -6.768 -5.099 12.755 1.00 86.81 96 PHE A N 1
ATOM 750 C CA . PHE A 1 96 ? -6.945 -3.690 13.069 1.00 86.81 96 PHE A CA 1
ATOM 751 C C . PHE A 1 96 ? -7.005 -3.552 14.584 1.00 86.81 96 PHE A C 1
ATOM 753 O O . PHE A 1 96 ? -7.885 -4.114 15.236 1.00 86.81 96 PHE A O 1
ATOM 760 N N . ILE A 1 97 ? -6.036 -2.842 15.146 1.00 87.62 97 ILE A N 1
ATOM 761 C CA . ILE A 1 97 ? -5.895 -2.640 16.585 1.00 87.62 97 ILE A CA 1
ATOM 762 C C . ILE A 1 97 ? -6.501 -1.279 16.915 1.00 87.62 97 ILE A C 1
ATOM 764 O O . ILE A 1 97 ? -6.082 -0.263 16.363 1.00 87.62 97 ILE A O 1
ATOM 768 N N . THR A 1 98 ? -7.473 -1.262 17.818 1.00 84.56 98 THR A N 1
ATOM 769 C CA . THR A 1 98 ? -8.105 -0.052 18.370 1.00 84.56 98 THR A CA 1
ATOM 770 C C . THR A 1 98 ? -7.812 0.038 19.869 1.00 84.56 98 THR A C 1
ATOM 772 O O . THR A 1 98 ? -7.210 -0.879 20.429 1.00 84.56 98 THR A O 1
ATOM 775 N N . SER A 1 99 ? -8.215 1.125 20.536 1.00 82.19 99 SER A N 1
ATOM 776 C CA . SER A 1 99 ? -8.023 1.261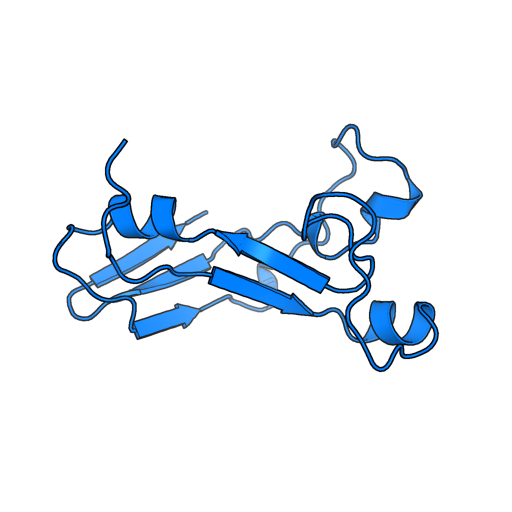 21.991 1.00 82.19 99 SER A CA 1
ATOM 777 C C . SER A 1 99 ? -8.735 0.177 22.802 1.00 82.19 99 SER A C 1
ATOM 779 O O . SER A 1 99 ? -8.232 -0.222 23.849 1.00 82.19 99 SER A O 1
ATOM 781 N N . ASP A 1 100 ? -9.861 -0.326 22.290 1.00 81.31 100 ASP A N 1
ATOM 782 C CA . ASP A 1 100 ? -10.776 -1.167 23.067 1.00 81.31 100 ASP A CA 1
ATOM 783 C C . ASP A 1 100 ? -10.888 -2.593 22.499 1.00 81.31 100 ASP A C 1
ATOM 785 O O . ASP A 1 100 ? -11.433 -3.486 23.147 1.00 81.31 100 ASP A O 1
ATOM 789 N N . SER A 1 101 ? -10.402 -2.831 21.274 1.00 80.12 101 SER A N 1
ATOM 790 C CA . SER A 1 101 ? -10.583 -4.108 20.574 1.00 80.12 101 SER A CA 1
ATOM 791 C C . SER A 1 101 ? -9.531 -4.381 19.490 1.00 80.12 101 SER A C 1
ATOM 793 O O . SER A 1 101 ? -8.848 -3.474 19.008 1.00 80.12 101 SER A O 1
ATOM 795 N N . CYS A 1 102 ? -9.434 -5.646 19.070 1.00 83.25 102 CYS A N 1
ATOM 796 C CA . CYS A 1 102 ? -8.696 -6.073 17.882 1.00 83.25 102 CYS A CA 1
ATOM 797 C C . CYS A 1 102 ? -9.664 -6.761 16.916 1.00 83.25 102 CYS A C 1
ATOM 799 O O . CYS A 1 102 ? -10.339 -7.720 17.292 1.00 83.25 102 CYS A O 1
ATOM 801 N N . ILE A 1 103 ? -9.730 -6.272 15.679 1.00 82.62 103 ILE A N 1
ATOM 802 C CA . ILE A 1 103 ? -10.659 -6.752 14.654 1.00 82.62 103 ILE A CA 1
ATOM 803 C C . ILE A 1 103 ? -9.873 -7.415 13.540 1.00 82.62 103 IL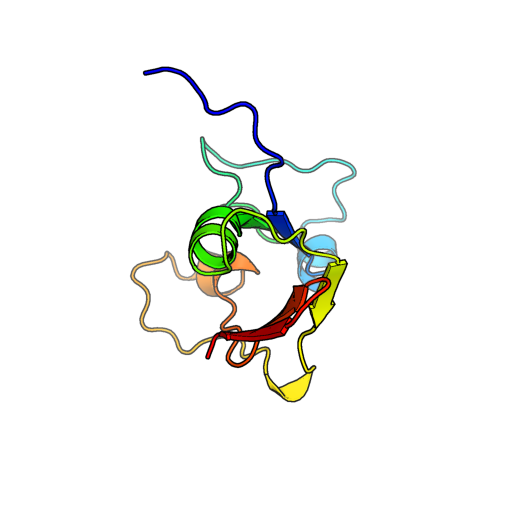E A C 1
ATOM 805 O O . ILE A 1 103 ? -8.892 -6.868 13.043 1.00 82.62 103 ILE A O 1
ATOM 809 N N . ARG A 1 104 ? -10.295 -8.619 13.157 1.00 81.19 104 ARG A N 1
ATOM 810 C CA . ARG A 1 104 ? -9.646 -9.408 12.113 1.00 81.19 104 ARG A CA 1
ATOM 811 C C . ARG A 1 104 ? -10.518 -9.416 10.864 1.00 81.19 104 ARG A C 1
ATOM 813 O O . ARG A 1 104 ? -11.653 -9.877 10.928 1.00 81.19 104 ARG A O 1
ATOM 820 N N . ALA A 1 105 ? -9.965 -8.951 9.751 1.00 75.38 105 ALA A N 1
ATOM 821 C CA . ALA A 1 105 ? -10.532 -9.136 8.421 1.00 75.38 105 ALA A CA 1
ATOM 822 C C . ALA A 1 105 ? -9.817 -10.312 7.740 1.00 75.38 105 ALA A C 1
ATOM 824 O O . ALA A 1 105 ? -8.582 -10.367 7.755 1.00 75.38 105 ALA A O 1
ATOM 825 N N . SER A 1 106 ? -10.590 -11.251 7.192 1.00 65.12 106 SER A N 1
ATOM 826 C CA . SER A 1 106 ? -10.125 -12.464 6.503 1.00 65.12 106 SER A CA 1
ATOM 827 C C . SER A 1 106 ? -10.741 -12.587 5.122 1.00 65.12 106 SER A C 1
ATOM 829 O O . SER A 1 106 ? -11.968 -12.345 5.061 1.00 65.12 106 SER A O 1
#

pLDDT: mean 77.08, std 12.96, range [32.62, 94.25]

Sequence (106 aa):
KRASSGTKYWMCIFDLNRWYHAQMPHTLRCHGNSLQVCSYWVACNLDEVIDLTSSSTSLLGVGISGDKVLRFINNSSLPPEEHSYPSALQLTSIQFITSDSCIRAS

InterPro domains:
  IPR032040 ELYS, beta-propeller domain [PF16687] (9-99)
  IPR052620 ELYS/MEL-28 Nuclear Assembly Factor [PTHR21583] (7-90)

Organism: NCBI:txid1028688

Foldseek 3Di:
DDPDPDDWDKDKAFAPVQCVVVVNDPDQDDDPDAQLRGQGMHMDTCVVVVVVPPPPWDFPDKDADPVQWALDDPPDPDDPSNSNGPSVIGRRWMWTDTPVDIDIDD

Secondary structure (DSSP, 8-state):
-PPP-----EEEEE-HHHHHHTT--SS----SS-GGGBTTEEEEE-HHHHHTS-TTPPEEEEEE-GGGEE---S-S-S-TTGGGSGGG-EES-EEEEESS-EEEE-